Protein AF-A0AAQ0KIM5-F1 (afdb_monomer_lite)

Secondary structure (DSSP, 8-state):
-PPPGGG-----HHHHHHHHHHHHH-----HHHHHHHHHHHTT--HHHHTT---HHHHHHHHHHHHHS-TTTTSPPPGGG-SS-HHHHHHHHHHHHHHHHHHHHHHH--

pLDDT: mean 87.37, std 14.55, range [38.59, 97.94]

Structure (mmCIF, N/CA/C/O backbone):
data_AF-A0AAQ0KIM5-F1
#
_entry.id   AF-A0AAQ0KIM5-F1
#
loop_
_atom_site.group_PDB
_atom_site.id
_atom_site.type_symbol
_atom_site.label_atom_id
_atom_site.label_alt_id
_atom_site.label_comp_id
_atom_site.label_asym_id
_atom_site.label_entity_id
_atom_site.label_seq_id
_atom_site.pdbx_PDB_ins_code
_atom_site.Cartn_x
_atom_site.Cartn_y
_atom_site.Cartn_z
_atom_site.occupancy
_atom_site.B_iso_or_equiv
_atom_site.auth_seq_id
_atom_site.auth_comp_id
_atom_site.auth_asym_id
_atom_site.auth_atom_id
_atom_site.pdbx_PDB_model_num
ATOM 1 N N . MET A 1 1 ? -4.718 -33.951 -1.036 1.00 40.41 1 MET A N 1
ATOM 2 C CA . MET A 1 1 ? -3.887 -33.216 -2.018 1.00 40.41 1 MET A CA 1
ATOM 3 C C . MET A 1 1 ? -2.937 -32.309 -1.245 1.00 40.41 1 MET A C 1
ATOM 5 O O . MET A 1 1 ? -3.444 -31.450 -0.533 1.00 40.41 1 MET A O 1
ATOM 9 N N . PRO A 1 2 ? -1.608 -32.508 -1.287 1.00 44.91 2 PRO A N 1
ATOM 10 C CA . PRO A 1 2 ? -0.678 -31.636 -0.575 1.00 44.91 2 PRO A CA 1
ATOM 11 C C . PRO A 1 2 ? -0.592 -30.279 -1.291 1.00 44.91 2 PRO A C 1
ATOM 13 O O . PRO A 1 2 ? -0.358 -30.211 -2.498 1.00 44.91 2 PRO A O 1
ATOM 16 N N . MET A 1 3 ? -0.836 -29.197 -0.552 1.00 38.94 3 MET A N 1
ATOM 17 C CA . MET A 1 3 ? -0.760 -27.818 -1.040 1.00 38.94 3 MET A CA 1
ATOM 18 C C . MET A 1 3 ? 0.688 -27.494 -1.436 1.00 38.94 3 MET A C 1
ATOM 20 O O . MET A 1 3 ? 1.587 -27.525 -0.599 1.00 38.94 3 MET A O 1
ATOM 24 N N . GLN A 1 4 ? 0.926 -27.194 -2.713 1.00 38.59 4 GLN A N 1
ATOM 25 C CA . GLN A 1 4 ? 2.254 -26.804 -3.189 1.00 38.59 4 GLN A CA 1
ATOM 26 C C . GLN A 1 4 ? 2.666 -25.442 -2.585 1.00 38.59 4 GLN A C 1
ATOM 28 O O . GLN A 1 4 ? 1.914 -24.473 -2.718 1.00 38.59 4 GLN A O 1
ATOM 33 N N . PRO A 1 5 ? 3.858 -25.316 -1.968 1.00 47.47 5 PRO A N 1
ATOM 34 C CA . PRO A 1 5 ? 4.255 -24.126 -1.204 1.00 47.47 5 PRO A CA 1
ATOM 35 C C . PRO A 1 5 ? 4.432 -22.850 -2.047 1.00 47.47 5 PRO A C 1
ATOM 37 O O . PRO A 1 5 ? 4.366 -21.749 -1.510 1.00 47.47 5 PRO A O 1
ATOM 40 N N . TRP A 1 6 ? 4.577 -22.962 -3.371 1.00 44.41 6 TRP A N 1
ATOM 41 C CA . TRP A 1 6 ? 4.658 -21.817 -4.294 1.00 44.41 6 TRP A CA 1
ATOM 42 C C . TRP A 1 6 ? 3.293 -21.281 -4.764 1.00 44.41 6 TRP A C 1
ATOM 44 O O . TRP A 1 6 ? 3.246 -20.311 -5.519 1.00 44.41 6 TRP A O 1
ATOM 54 N N . ARG A 1 7 ? 2.182 -21.884 -4.312 1.00 41.59 7 ARG A N 1
ATOM 55 C CA . ARG A 1 7 ? 0.801 -21.409 -4.527 1.00 41.59 7 ARG A CA 1
ATOM 56 C C . ARG A 1 7 ? 0.193 -20.705 -3.303 1.00 41.59 7 ARG A C 1
ATOM 58 O O . ARG A 1 7 ? -1.021 -20.535 -3.258 1.00 41.59 7 ARG A O 1
ATOM 65 N N . ARG A 1 8 ? 0.989 -20.266 -2.319 1.00 44.34 8 ARG A N 1
ATOM 66 C CA . ARG A 1 8 ? 0.502 -19.297 -1.318 1.00 44.34 8 ARG A CA 1
ATOM 67 C C . ARG A 1 8 ? 0.304 -17.945 -2.012 1.00 44.34 8 ARG A C 1
ATOM 69 O O . ARG A 1 8 ? 1.241 -17.167 -2.152 1.00 44.34 8 ARG A O 1
ATOM 76 N N . LEU A 1 9 ? -0.900 -17.742 -2.540 1.00 51.97 9 LEU A N 1
ATOM 77 C CA . LEU A 1 9 ? -1.343 -16.527 -3.227 1.00 51.97 9 LEU A CA 1
ATOM 78 C C . LEU A 1 9 ? -1.989 -15.501 -2.288 1.00 51.97 9 LEU A C 1
ATOM 80 O O . LEU A 1 9 ? -2.382 -14.442 -2.760 1.00 51.97 9 LEU A O 1
ATOM 84 N N . ASP A 1 10 ? -2.026 -15.755 -0.982 1.00 69.69 10 ASP A N 1
ATOM 85 C CA . ASP A 1 10 ? -2.653 -14.844 -0.027 1.00 69.69 10 ASP A CA 1
ATOM 86 C C . ASP A 1 10 ? -1.565 -14.129 0.767 1.00 69.69 10 ASP A C 1
ATOM 88 O O . ASP A 1 10 ? -1.214 -14.517 1.880 1.00 69.69 10 ASP A O 1
ATOM 92 N N . TRP A 1 11 ? -0.967 -13.103 0.157 1.00 79.56 11 TRP A N 1
ATOM 93 C CA . TRP A 1 11 ? -0.218 -12.137 0.950 1.00 79.56 11 TRP A CA 1
ATOM 94 C C . TRP A 1 11 ? -1.189 -11.485 1.924 1.00 79.56 11 TRP A C 1
ATOM 96 O O . TRP A 1 11 ? -2.216 -10.948 1.501 1.00 79.56 11 TRP A O 1
ATOM 106 N N . THR A 1 12 ? -0.848 -11.476 3.208 1.00 90.81 12 THR A N 1
ATOM 107 C CA . THR A 1 12 ? -1.455 -10.488 4.094 1.00 90.81 12 THR A CA 1
ATOM 108 C C . THR A 1 12 ? -0.976 -9.098 3.667 1.00 90.81 12 THR A C 1
ATOM 110 O O . THR A 1 12 ? 0.082 -8.948 3.041 1.00 90.81 12 THR A O 1
ATOM 113 N N . LEU A 1 13 ? -1.759 -8.063 3.973 1.00 92.69 13 LEU A N 1
ATOM 114 C CA . LEU A 1 13 ? -1.362 -6.691 3.668 1.00 92.69 13 LEU A CA 1
ATOM 115 C C . LEU A 1 13 ? -0.019 -6.316 4.338 1.00 92.69 13 LEU A C 1
ATOM 117 O O . LEU A 1 13 ? 0.847 -5.795 3.627 1.00 92.69 13 LEU A O 1
ATOM 121 N N . PRO A 1 14 ? 0.228 -6.647 5.625 1.00 95.06 14 PRO A N 1
ATOM 122 C CA . PRO A 1 14 ? 1.529 -6.430 6.260 1.00 95.06 14 PRO A CA 1
ATOM 123 C C . PRO A 1 14 ? 2.689 -7.141 5.553 1.00 95.06 14 PRO A C 1
ATOM 125 O O . PRO A 1 14 ? 3.692 -6.495 5.246 1.00 95.06 14 PRO A O 1
ATOM 128 N N . ASP A 1 15 ? 2.543 -8.431 5.226 1.00 94.44 15 ASP A N 1
ATOM 129 C CA . ASP A 1 15 ? 3.611 -9.205 4.574 1.00 94.44 15 ASP A CA 1
ATOM 130 C C . ASP A 1 15 ? 3.962 -8.617 3.204 1.00 94.44 15 ASP A C 1
ATOM 132 O O . ASP A 1 15 ? 5.132 -8.540 2.810 1.00 94.44 15 ASP A O 1
ATOM 136 N N . TRP A 1 16 ? 2.938 -8.180 2.461 1.00 95.12 16 TRP A N 1
ATOM 137 C CA . TRP A 1 16 ? 3.131 -7.577 1.148 1.00 95.12 16 TRP A CA 1
ATOM 138 C C . TRP A 1 16 ? 3.928 -6.277 1.254 1.00 95.12 16 TRP A C 1
ATOM 140 O O . TRP A 1 16 ? 4.871 -6.073 0.482 1.00 95.12 16 TRP A O 1
ATOM 150 N N . ILE A 1 17 ? 3.580 -5.422 2.223 1.00 96.00 17 ILE A N 1
ATOM 151 C CA . ILE A 1 17 ? 4.247 -4.138 2.473 1.00 96.00 17 ILE A CA 1
ATOM 152 C C . ILE A 1 17 ? 5.687 -4.358 2.936 1.00 96.00 17 ILE A C 1
ATOM 154 O O . ILE A 1 17 ? 6.597 -3.691 2.443 1.00 96.00 17 ILE A O 1
ATOM 158 N N . GLU A 1 18 ? 5.921 -5.306 3.845 1.00 95.50 18 GLU A N 1
ATOM 159 C CA . GLU A 1 18 ? 7.266 -5.623 4.327 1.00 95.50 18 GLU A CA 1
ATOM 160 C C . GLU A 1 18 ? 8.175 -6.043 3.165 1.00 95.50 18 GLU A C 1
ATOM 162 O O . GLU A 1 18 ? 9.299 -5.551 3.020 1.00 95.50 18 GLU A O 1
ATOM 167 N N . HIS A 1 19 ? 7.679 -6.916 2.285 1.00 95.31 19 HIS A N 1
ATOM 168 C CA . HIS A 1 19 ? 8.438 -7.334 1.114 1.00 95.31 19 HIS A CA 1
ATOM 169 C C . HIS A 1 19 ? 8.631 -6.186 0.114 1.00 95.31 19 HIS A C 1
ATOM 171 O O . HIS A 1 19 ? 9.725 -6.033 -0.436 1.00 95.31 19 HIS A O 1
ATOM 177 N N . ALA A 1 20 ? 7.616 -5.344 -0.096 1.00 95.44 20 ALA A N 1
ATOM 178 C CA . ALA A 1 20 ? 7.736 -4.180 -0.967 1.00 95.44 20 ALA A CA 1
ATOM 179 C C . ALA A 1 20 ? 8.834 -3.225 -0.473 1.00 95.44 20 ALA A C 1
ATOM 181 O O . ALA A 1 20 ? 9.677 -2.811 -1.264 1.00 95.44 20 ALA A O 1
ATOM 182 N N . TRP A 1 21 ? 8.925 -2.973 0.837 1.00 95.75 21 TRP A N 1
ATOM 183 C CA . TRP A 1 21 ? 10.015 -2.185 1.420 1.00 95.75 21 TRP A CA 1
ATOM 184 C C . TRP A 1 21 ? 11.392 -2.825 1.243 1.00 95.75 21 TRP A C 1
ATOM 186 O O . TRP A 1 21 ? 12.363 -2.1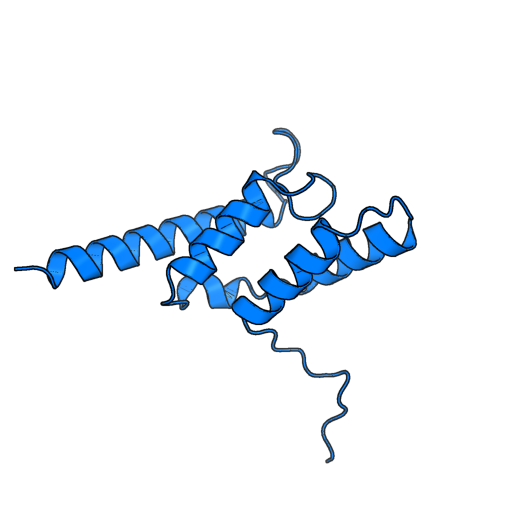13 0.977 1.00 95.75 21 TRP A O 1
ATOM 196 N N . LYS A 1 22 ? 11.504 -4.155 1.362 1.00 94.94 22 LYS A N 1
ATOM 197 C CA . LYS A 1 22 ? 12.764 -4.874 1.089 1.00 94.94 22 LYS A CA 1
ATOM 198 C C . LYS A 1 22 ? 13.209 -4.663 -0.358 1.00 94.94 22 LYS A C 1
ATOM 200 O O . LYS A 1 22 ? 14.379 -4.365 -0.604 1.00 94.94 22 LYS A O 1
ATOM 205 N N . LEU A 1 23 ? 12.281 -4.777 -1.308 1.00 93.81 23 LEU A N 1
ATOM 206 C CA . LEU A 1 23 ? 12.557 -4.502 -2.717 1.00 93.81 23 LEU A CA 1
ATOM 207 C C . LEU A 1 23 ? 12.920 -3.030 -2.932 1.00 93.81 23 LEU A C 1
ATOM 209 O O . LEU A 1 23 ? 13.936 -2.751 -3.556 1.00 93.81 23 LEU A O 1
ATOM 213 N N . GLU A 1 24 ? 12.165 -2.097 -2.360 1.00 92.94 24 GLU A N 1
ATOM 214 C CA . GLU A 1 24 ? 12.386 -0.662 -2.544 1.00 92.94 24 GLU A CA 1
ATOM 215 C C . GLU A 1 24 ? 13.765 -0.206 -2.049 1.00 92.94 24 GLU A C 1
ATOM 217 O O . GLU A 1 24 ? 14.477 0.516 -2.748 1.00 92.94 24 GLU A O 1
ATOM 222 N N . ARG A 1 25 ? 14.181 -0.693 -0.873 1.00 92.06 25 ARG A N 1
ATOM 223 C CA . ARG A 1 25 ? 15.476 -0.367 -0.253 1.00 92.06 25 ARG A CA 1
ATOM 224 C C . ARG A 1 25 ? 16.659 -1.078 -0.902 1.00 92.06 25 ARG A C 1
ATOM 226 O O . ARG A 1 25 ? 17.807 -0.727 -0.637 1.00 92.06 25 ARG A O 1
ATOM 233 N N . THR A 1 26 ? 16.412 -2.076 -1.747 1.00 89.44 26 THR A N 1
ATOM 234 C CA . THR A 1 26 ? 17.486 -2.737 -2.483 1.00 89.44 26 THR A CA 1
ATOM 235 C C . THR A 1 26 ? 18.014 -1.786 -3.560 1.00 89.44 26 THR A C 1
ATOM 237 O O . THR A 1 26 ? 17.363 -1.531 -4.571 1.00 89.44 26 THR A O 1
ATOM 240 N N . LEU A 1 27 ? 19.233 -1.275 -3.369 1.00 75.00 27 LEU A N 1
ATOM 241 C CA . LEU A 1 27 ? 19.912 -0.374 -4.308 1.00 75.00 27 LEU A CA 1
ATOM 242 C C . LEU A 1 27 ? 20.451 -1.143 -5.527 1.00 75.00 27 LEU A C 1
ATOM 244 O O . LEU A 1 27 ? 21.657 -1.283 -5.718 1.00 75.00 27 LEU A O 1
ATOM 248 N N . ARG A 1 28 ? 19.552 -1.688 -6.356 1.00 83.88 28 ARG A N 1
ATOM 249 C CA . ARG A 1 28 ? 19.914 -2.445 -7.561 1.00 83.88 28 ARG A CA 1
ATOM 250 C C . ARG A 1 28 ? 19.177 -1.927 -8.790 1.00 83.88 28 ARG A C 1
ATOM 252 O O . ARG A 1 28 ? 17.980 -2.125 -8.953 1.00 83.88 28 ARG A O 1
ATOM 259 N N . CYS A 1 29 ? 19.922 -1.349 -9.725 1.00 80.94 29 CYS A N 1
ATOM 260 C CA . CYS A 1 29 ? 19.400 -0.940 -11.027 1.00 80.94 29 CYS A CA 1
ATOM 261 C C . CYS A 1 29 ? 19.629 -2.051 -12.060 1.00 80.94 29 CYS A C 1
ATOM 263 O O . CYS A 1 29 ? 20.546 -1.976 -12.870 1.00 80.94 29 CYS A O 1
ATOM 265 N N . SER A 1 30 ? 18.816 -3.112 -12.017 1.00 89.38 30 SER A N 1
ATOM 266 C CA . SER A 1 30 ? 18.875 -4.199 -13.005 1.00 89.38 30 SER A CA 1
ATOM 267 C C . SER A 1 30 ? 17.496 -4.546 -13.556 1.00 89.38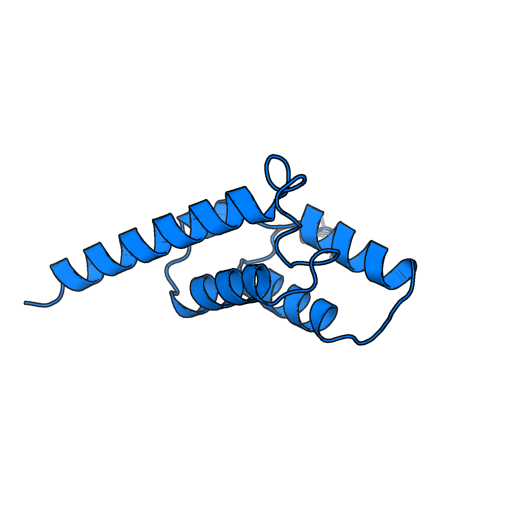 30 SER A C 1
ATOM 269 O O . SER A 1 30 ? 16.487 -4.445 -12.856 1.00 89.38 30 SER A O 1
ATOM 271 N N . ARG A 1 31 ? 17.443 -5.023 -14.808 1.00 89.25 31 ARG A N 1
ATOM 272 C CA . ARG A 1 31 ? 16.195 -5.493 -15.438 1.00 89.25 31 ARG A CA 1
ATOM 273 C C . ARG A 1 31 ? 15.494 -6.564 -14.596 1.00 89.25 31 ARG A C 1
ATOM 275 O O . ARG A 1 31 ? 14.272 -6.572 -14.499 1.00 89.25 31 ARG A O 1
ATOM 282 N N . GLN A 1 32 ? 16.269 -7.446 -13.964 1.00 90.69 32 GLN A N 1
ATOM 283 C CA . GLN A 1 32 ? 15.741 -8.477 -13.070 1.00 90.69 32 GLN A CA 1
ATOM 284 C C . GLN A 1 32 ? 15.075 -7.874 -11.828 1.00 90.69 32 GLN A C 1
ATOM 286 O O . GLN A 1 32 ? 14.004 -8.336 -11.441 1.00 90.69 32 GLN A O 1
ATOM 291 N N . HIS A 1 33 ? 15.682 -6.840 -11.236 1.00 91.62 33 HIS A N 1
ATOM 292 C CA . HIS A 1 33 ? 15.140 -6.154 -10.067 1.00 91.62 33 HIS A CA 1
ATOM 293 C C . HIS A 1 33 ? 13.841 -5.409 -10.400 1.00 91.62 33 HIS A C 1
ATOM 295 O O . HIS A 1 33 ? 12.826 -5.663 -9.761 1.00 91.62 33 HIS A O 1
ATOM 301 N N . TYR A 1 34 ? 13.819 -4.603 -11.467 1.00 91.31 34 TYR A N 1
ATOM 302 C CA . TYR A 1 34 ? 12.582 -3.954 -11.926 1.00 91.31 34 TYR A CA 1
ATOM 303 C C . TYR A 1 34 ? 11.482 -4.972 -12.257 1.00 91.31 34 TYR A C 1
ATOM 305 O O . TYR A 1 34 ? 10.323 -4.780 -11.896 1.00 91.31 34 TYR A O 1
ATOM 313 N N . GLY A 1 35 ? 11.845 -6.102 -12.875 1.00 92.38 35 GLY A N 1
ATOM 314 C CA . GLY A 1 35 ? 10.912 -7.202 -13.114 1.00 92.38 35 GLY A CA 1
ATOM 315 C C . GLY A 1 35 ? 10.362 -7.828 -11.827 1.00 92.38 35 GLY A C 1
ATOM 316 O O . GLY A 1 35 ? 9.205 -8.237 -11.805 1.00 92.38 35 GLY A O 1
ATOM 317 N N . ALA A 1 36 ? 11.156 -7.902 -10.755 1.00 93.00 36 ALA A N 1
ATOM 318 C CA . ALA A 1 36 ? 10.692 -8.367 -9.449 1.00 93.00 36 ALA A CA 1
ATOM 319 C C . ALA A 1 36 ? 9.712 -7.375 -8.810 1.00 93.00 36 ALA A C 1
ATOM 321 O O . ALA A 1 36 ? 8.647 -7.805 -8.376 1.00 93.00 36 ALA A O 1
ATOM 322 N N . CYS A 1 37 ? 10.018 -6.072 -8.834 1.00 93.56 37 CYS A N 1
ATOM 323 C CA . CYS A 1 37 ? 9.110 -5.033 -8.339 1.00 93.56 37 CYS A CA 1
ATOM 324 C C . CYS A 1 37 ? 7.768 -5.068 -9.077 1.00 93.56 37 CYS A C 1
ATOM 326 O O . CYS A 1 37 ? 6.725 -5.137 -8.436 1.00 93.56 37 CYS A O 1
ATOM 328 N N . ASN A 1 38 ? 7.785 -5.135 -10.413 1.00 92.94 38 ASN A N 1
ATOM 329 C CA . ASN A 1 38 ? 6.554 -5.199 -11.203 1.00 92.94 38 ASN A CA 1
ATOM 330 C C . ASN A 1 38 ? 5.720 -6.454 -10.876 1.00 92.94 38 ASN A C 1
ATOM 332 O O . ASN A 1 38 ? 4.519 -6.372 -10.641 1.00 92.94 38 ASN A O 1
ATOM 336 N N . ARG A 1 39 ? 6.355 -7.631 -10.770 1.00 93.19 39 ARG A N 1
ATOM 337 C CA . ARG A 1 39 ? 5.650 -8.857 -10.348 1.00 93.19 39 ARG A CA 1
ATOM 338 C C . ARG A 1 39 ? 5.065 -8.753 -8.939 1.00 93.19 39 ARG A C 1
ATOM 340 O O . ARG A 1 39 ? 4.041 -9.379 -8.683 1.00 93.19 39 ARG A O 1
ATOM 347 N N . HIS A 1 40 ? 5.712 -8.014 -8.038 1.00 94.44 40 HIS A N 1
ATOM 348 C CA . HIS A 1 40 ? 5.217 -7.792 -6.677 1.00 94.44 40 HIS A CA 1
ATOM 349 C C . HIS A 1 40 ? 3.998 -6.865 -6.664 1.00 94.44 40 HIS A C 1
ATOM 351 O O . HIS A 1 40 ? 2.999 -7.186 -6.023 1.00 94.44 40 HIS A O 1
ATOM 357 N N . VAL A 1 41 ? 4.035 -5.784 -7.451 1.00 93.25 41 VAL A N 1
ATOM 358 C CA . VAL A 1 41 ? 2.895 -4.880 -7.690 1.00 93.25 41 VAL A CA 1
ATOM 359 C C . VAL A 1 41 ? 1.687 -5.629 -8.254 1.00 93.25 41 VAL A C 1
ATOM 361 O O . VAL A 1 41 ? 0.584 -5.476 -7.744 1.00 93.25 41 VAL A O 1
ATOM 364 N N . LEU A 1 42 ? 1.884 -6.514 -9.238 1.00 91.50 42 LEU A N 1
ATOM 365 C CA . LEU A 1 42 ? 0.799 -7.332 -9.806 1.00 91.50 42 LEU A CA 1
ATOM 366 C C . LEU A 1 42 ? 0.128 -8.272 -8.789 1.00 91.50 42 LEU A C 1
ATOM 368 O O . LEU A 1 42 ? -0.948 -8.798 -9.058 1.00 91.50 42 LEU A O 1
ATOM 372 N N . ARG A 1 43 ? 0.762 -8.508 -7.636 1.00 91.75 43 ARG A N 1
ATOM 373 C CA . ARG A 1 43 ? 0.236 -9.324 -6.534 1.00 91.75 43 ARG A CA 1
ATOM 374 C C . ARG A 1 43 ? -0.286 -8.483 -5.370 1.00 91.75 43 ARG A C 1
ATOM 376 O O . ARG A 1 43 ? -0.499 -9.030 -4.293 1.00 91.75 43 ARG A O 1
ATOM 383 N N . PHE A 1 44 ? -0.452 -7.176 -5.561 1.00 92.75 44 PHE A N 1
ATOM 384 C CA . PHE A 1 44 ? -0.961 -6.279 -4.532 1.00 92.75 44 PHE A CA 1
ATOM 385 C C . PHE A 1 44 ? -2.356 -6.726 -4.051 1.00 92.75 44 PHE A C 1
ATOM 387 O O . PHE A 1 44 ? -3.288 -6.773 -4.861 1.00 92.75 44 PHE A O 1
ATOM 394 N N . PRO A 1 45 ? -2.536 -7.037 -2.752 1.00 91.50 45 PRO A N 1
ATOM 395 C CA . PRO A 1 45 ? -3.808 -7.508 -2.215 1.00 91.50 45 PRO A CA 1
ATOM 396 C C . PRO A 1 45 ? -4.737 -6.327 -1.886 1.00 91.50 45 PRO A C 1
ATOM 398 O O . PRO A 1 45 ? -5.115 -6.112 -0.735 1.00 91.50 45 PRO A O 1
ATOM 401 N N . GLY A 1 46 ? -5.099 -5.531 -2.898 1.00 89.62 46 GLY A N 1
ATOM 402 C CA . GLY A 1 46 ? -5.837 -4.272 -2.719 1.00 89.62 46 GLY A CA 1
ATOM 403 C C . GLY A 1 46 ? -7.174 -4.416 -1.984 1.00 89.62 46 GLY A C 1
ATOM 404 O O . GLY A 1 46 ? -7.559 -3.536 -1.221 1.00 89.62 46 GLY A O 1
ATOM 405 N N . GLN A 1 47 ? -7.844 -5.561 -2.122 1.00 90.06 47 GLN A N 1
ATOM 406 C CA . GLN A 1 47 ? -9.074 -5.884 -1.397 1.00 90.06 47 GLN A CA 1
ATOM 407 C C . GLN A 1 47 ? -8.907 -5.903 0.132 1.00 90.06 47 GLN A C 1
ATOM 409 O O . GLN A 1 47 ? -9.878 -5.667 0.848 1.00 90.06 47 GLN A O 1
ATOM 414 N N . LEU A 1 48 ? -7.694 -6.155 0.640 1.00 92.19 48 LEU A N 1
ATOM 415 C CA . LEU A 1 48 ? -7.422 -6.193 2.079 1.00 92.19 48 LEU A CA 1
ATOM 416 C C . LEU A 1 48 ? -7.329 -4.792 2.696 1.00 92.19 48 LEU A C 1
ATOM 418 O O . LEU A 1 48 ? -7.570 -4.636 3.888 1.00 92.19 48 LEU A O 1
ATOM 422 N N . VAL A 1 49 ? -7.056 -3.755 1.896 1.00 93.94 49 VAL A N 1
ATOM 423 C CA . VAL A 1 49 ? -6.925 -2.369 2.381 1.00 93.94 49 VAL A CA 1
ATOM 424 C C . VAL A 1 49 ? -8.214 -1.880 3.042 1.00 93.94 49 VAL A C 1
ATOM 426 O O . VAL A 1 49 ? -8.169 -1.238 4.085 1.00 93.94 49 VAL A O 1
ATOM 429 N N . ALA A 1 50 ? -9.373 -2.212 2.470 1.00 90.12 50 ALA A N 1
ATOM 430 C CA . ALA A 1 50 ? -10.672 -1.756 2.971 1.00 90.12 50 ALA A CA 1
ATOM 431 C C . ALA A 1 50 ? -11.116 -2.440 4.281 1.00 90.12 50 ALA A C 1
ATOM 433 O O . ALA A 1 50 ? -12.081 -1.999 4.913 1.00 90.12 50 ALA A O 1
ATOM 434 N N . VAL A 1 51 ? -10.450 -3.530 4.672 1.00 90.19 51 VAL A N 1
ATOM 435 C CA . VAL A 1 51 ? -10.761 -4.304 5.884 1.00 90.19 51 VAL A CA 1
ATOM 436 C C . VAL A 1 51 ? -9.636 -4.273 6.918 1.00 90.19 51 VAL A C 1
ATOM 438 O O . VAL A 1 51 ? -9.851 -4.733 8.034 1.00 90.19 51 VAL A O 1
ATOM 441 N N . GLU A 1 52 ? -8.478 -3.701 6.582 1.00 94.38 52 GLU A N 1
ATOM 442 C CA . GLU A 1 52 ? -7.366 -3.527 7.514 1.00 94.38 52 GLU A CA 1
ATOM 443 C C . GLU A 1 52 ? -7.760 -2.586 8.657 1.00 94.38 52 GLU A C 1
ATOM 445 O O . GLU A 1 52 ? -8.295 -1.493 8.438 1.00 94.38 52 GLU A O 1
ATOM 450 N N . LEU A 1 53 ? -7.506 -3.026 9.885 1.00 94.81 53 LEU A N 1
ATOM 451 C CA . LEU A 1 53 ? -7.836 -2.292 11.106 1.00 94.81 53 LEU A CA 1
ATOM 452 C C . LEU A 1 53 ? -6.597 -1.658 11.738 1.00 94.81 53 LEU A C 1
ATOM 454 O O . LEU A 1 53 ? -6.729 -0.724 12.528 1.00 94.81 53 LEU A O 1
ATOM 458 N N . ASP A 1 54 ? -5.403 -2.127 11.376 1.00 95.62 54 ASP A N 1
ATOM 459 C CA . ASP A 1 54 ? -4.157 -1.544 11.843 1.00 95.62 54 ASP A CA 1
ATOM 460 C C . ASP A 1 54 ? -3.807 -0.271 11.050 1.00 95.62 54 ASP A C 1
ATOM 462 O O . ASP A 1 54 ? -3.417 -0.294 9.875 1.00 95.62 54 ASP A O 1
ATOM 466 N N . LYS A 1 55 ? -3.906 0.881 11.726 1.00 95.94 55 LYS A N 1
ATOM 467 C CA . LYS A 1 55 ? -3.520 2.179 11.159 1.00 95.94 55 LYS A CA 1
ATOM 468 C C . LYS A 1 55 ? -2.050 2.230 10.758 1.00 95.94 55 LYS A C 1
ATOM 470 O O . LYS A 1 55 ? -1.735 2.877 9.762 1.00 95.94 55 LYS A O 1
ATOM 475 N N . ALA A 1 56 ? -1.149 1.581 11.494 1.00 96.81 56 ALA A N 1
ATOM 476 C CA . ALA A 1 56 ? 0.277 1.601 11.186 1.00 96.81 56 ALA A CA 1
ATOM 477 C C . ALA A 1 56 ? 0.567 0.891 9.855 1.00 96.81 56 ALA A C 1
ATOM 479 O O . ALA A 1 56 ? 1.369 1.382 9.057 1.00 96.81 56 ALA A O 1
ATOM 480 N N . VAL A 1 57 ? -0.143 -0.203 9.567 1.00 96.56 57 VAL A N 1
ATOM 481 C CA . VAL A 1 57 ? -0.064 -0.922 8.285 1.00 96.56 57 VAL A CA 1
ATOM 482 C C . VAL A 1 57 ? -0.528 -0.022 7.137 1.00 96.56 57 VAL A C 1
ATOM 484 O O . VAL A 1 57 ? 0.192 0.153 6.150 1.00 96.56 57 VAL A O 1
ATOM 487 N N . LEU A 1 58 ? -1.685 0.628 7.288 1.00 97.69 58 LEU A N 1
ATOM 488 C CA . LEU A 1 58 ? -2.226 1.566 6.296 1.00 97.69 58 LEU A CA 1
ATOM 489 C C . LEU A 1 58 ? -1.303 2.772 6.062 1.00 97.69 58 LEU A C 1
ATOM 491 O O . LEU A 1 58 ? -1.083 3.179 4.919 1.00 97.69 58 LEU A O 1
ATOM 495 N N . LEU A 1 59 ? -0.728 3.331 7.129 1.00 97.94 59 LEU A N 1
ATOM 496 C CA . LEU A 1 59 ? 0.237 4.428 7.043 1.00 97.94 59 LEU A CA 1
ATOM 497 C C . LEU A 1 59 ? 1.537 3.990 6.361 1.00 97.94 59 LEU A C 1
ATOM 499 O O . LEU A 1 59 ? 2.068 4.744 5.550 1.00 97.94 59 LEU A O 1
ATOM 503 N N . SER A 1 60 ? 2.017 2.772 6.615 1.00 97.50 60 SER A N 1
ATOM 504 C CA . SER A 1 60 ? 3.202 2.221 5.946 1.00 97.50 60 SER A CA 1
ATOM 505 C C . SER A 1 60 ? 2.979 2.048 4.441 1.00 97.50 60 SER A C 1
ATOM 507 O O . SER A 1 60 ? 3.838 2.432 3.644 1.00 97.50 60 SER A O 1
ATOM 509 N N . LEU A 1 61 ? 1.800 1.562 4.029 1.00 97.38 61 LEU A N 1
ATOM 510 C CA . LEU A 1 61 ? 1.422 1.495 2.613 1.00 97.38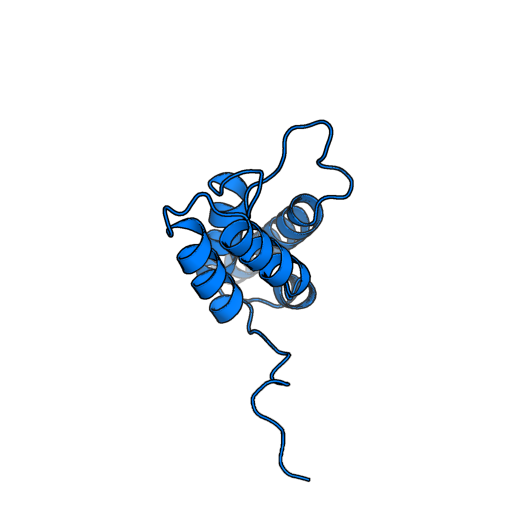 61 LEU A CA 1
ATOM 511 C C . LEU A 1 61 ? 1.341 2.888 1.981 1.00 97.38 61 LEU A C 1
ATOM 513 O O . LEU A 1 61 ? 1.852 3.103 0.881 1.00 97.38 61 LEU A O 1
ATOM 517 N N . ARG A 1 62 ? 0.728 3.850 2.680 1.00 97.38 62 ARG A N 1
ATOM 518 C CA . ARG A 1 62 ? 0.671 5.243 2.223 1.00 97.38 62 ARG A CA 1
ATOM 519 C C . ARG A 1 62 ? 2.072 5.815 2.024 1.00 97.38 62 ARG A C 1
ATOM 521 O O . ARG A 1 62 ? 2.322 6.433 0.993 1.00 97.38 62 ARG A O 1
ATOM 528 N N . GLN A 1 63 ? 2.971 5.589 2.979 1.00 97.00 63 GLN A N 1
ATOM 529 C CA . GLN A 1 63 ? 4.348 6.067 2.914 1.00 97.00 63 GLN A CA 1
ATOM 530 C C . GLN A 1 63 ? 5.094 5.444 1.734 1.00 97.00 63 GLN A C 1
ATOM 532 O O . GLN A 1 63 ? 5.726 6.162 0.970 1.00 97.00 63 GLN A O 1
ATOM 537 N N . LEU A 1 64 ? 4.963 4.130 1.528 1.00 96.88 64 LEU A N 1
ATOM 538 C CA . LEU A 1 64 ? 5.570 3.430 0.395 1.00 96.88 64 LEU A CA 1
ATOM 539 C C . LEU A 1 64 ? 5.145 4.039 -0.951 1.00 96.88 64 LEU A C 1
ATOM 541 O O . LEU A 1 64 ? 5.976 4.211 -1.837 1.00 96.88 64 LEU A O 1
ATOM 545 N N . ILE A 1 65 ? 3.865 4.391 -1.102 1.00 96.25 65 ILE A N 1
ATOM 546 C CA . ILE A 1 65 ? 3.339 4.993 -2.336 1.00 96.25 65 ILE A CA 1
ATOM 547 C C . ILE A 1 65 ? 3.849 6.429 -2.538 1.00 96.25 65 ILE A C 1
ATOM 549 O O . ILE A 1 65 ? 4.061 6.855 -3.675 1.00 96.25 65 ILE A O 1
ATOM 553 N N . LEU A 1 66 ? 3.998 7.203 -1.461 1.00 94.62 66 LEU A N 1
ATOM 554 C CA . LEU A 1 66 ? 4.407 8.608 -1.544 1.00 94.62 66 LEU A CA 1
ATOM 555 C C . LEU A 1 66 ? 5.922 8.779 -1.698 1.00 94.62 66 LEU A C 1
ATOM 557 O O . LEU A 1 66 ? 6.344 9.636 -2.472 1.00 94.62 66 LEU A O 1
ATOM 561 N N . ASP A 1 67 ? 6.706 7.947 -1.017 1.00 93.06 67 ASP A N 1
ATOM 562 C CA . ASP A 1 67 ? 8.167 8.056 -0.958 1.00 93.06 67 ASP A CA 1
ATOM 563 C C . ASP A 1 67 ? 8.887 7.071 -1.877 1.00 93.06 67 ASP A C 1
ATOM 565 O O . ASP A 1 67 ? 10.069 7.247 -2.175 1.00 93.06 67 ASP A O 1
ATOM 569 N N . GLY A 1 68 ? 8.205 6.003 -2.295 1.00 90.06 68 GLY A N 1
ATOM 570 C CA . GLY A 1 68 ? 8.788 4.989 -3.158 1.00 90.06 68 GLY A CA 1
ATOM 571 C C . GLY A 1 68 ? 9.211 5.559 -4.508 1.00 90.06 68 GLY A C 1
ATOM 572 O O . GLY A 1 68 ? 8.720 6.584 -4.988 1.00 90.06 68 GLY A O 1
ATOM 573 N N . HIS A 1 69 ? 10.112 4.852 -5.176 1.00 89.62 69 HIS A N 1
ATOM 574 C CA . HIS A 1 69 ? 10.563 5.222 -6.500 1.00 89.62 69 HIS A CA 1
ATOM 575 C C . HIS A 1 69 ? 9.411 5.077 -7.521 1.00 89.62 69 HIS A C 1
ATOM 577 O O . HIS A 1 69 ? 8.805 4.002 -7.593 1.00 89.62 69 HIS A O 1
ATOM 583 N N . PRO A 1 70 ? 9.141 6.084 -8.379 1.00 87.38 70 PRO A N 1
ATOM 584 C CA . PRO A 1 70 ? 8.012 6.081 -9.325 1.00 87.38 70 PRO A CA 1
ATOM 585 C C . PRO A 1 70 ? 7.956 4.893 -10.297 1.00 87.38 70 PRO A C 1
ATOM 587 O O . PRO A 1 70 ? 6.888 4.501 -10.743 1.00 87.38 70 PRO A O 1
ATOM 590 N N . ASN A 1 71 ? 9.109 4.306 -10.629 1.00 86.06 71 ASN A N 1
ATOM 591 C CA . ASN A 1 71 ? 9.202 3.116 -11.494 1.00 86.06 71 ASN A CA 1
ATOM 592 C C . ASN A 1 71 ? 9.137 1.780 -10.721 1.00 86.06 71 ASN A C 1
ATOM 594 O O . ASN A 1 71 ? 9.524 0.739 -11.255 1.00 86.06 71 ASN A O 1
ATOM 598 N N . ARG A 1 72 ? 8.769 1.814 -9.436 1.00 90.31 72 ARG A N 1
ATOM 599 C CA . ARG A 1 72 ? 8.703 0.650 -8.543 1.00 90.31 72 ARG A CA 1
ATOM 600 C C . ARG A 1 72 ? 7.373 0.662 -7.794 1.00 90.31 72 ARG A C 1
ATOM 602 O O . ARG A 1 72 ? 6.386 0.167 -8.325 1.00 90.31 72 ARG A O 1
ATOM 609 N N . PHE A 1 73 ? 7.354 1.237 -6.593 1.00 94.06 73 PHE A N 1
ATOM 610 C CA . PHE A 1 73 ? 6.172 1.300 -5.731 1.00 94.06 73 PHE A CA 1
ATOM 611 C C . PHE A 1 73 ? 5.630 2.719 -5.543 1.00 94.06 73 PHE A C 1
ATOM 613 O O . PHE A 1 73 ? 4.535 2.895 -5.014 1.00 94.06 73 PHE A O 1
ATOM 620 N N . GLY A 1 74 ? 6.396 3.723 -5.967 1.00 92.44 74 GLY A N 1
ATOM 621 C CA . GLY A 1 74 ? 6.021 5.119 -5.855 1.00 92.44 74 GLY A CA 1
ATOM 622 C C . GLY A 1 74 ? 4.970 5.534 -6.864 1.00 92.44 74 GLY A C 1
ATOM 623 O O . GLY A 1 74 ? 4.873 4.990 -7.963 1.00 92.44 74 GLY A O 1
ATOM 624 N N . ARG A 1 75 ? 4.224 6.575 -6.511 1.00 91.44 75 ARG A N 1
ATOM 625 C CA . ARG A 1 75 ? 3.241 7.182 -7.402 1.00 91.44 75 ARG A CA 1
ATOM 626 C C . ARG A 1 75 ? 3.921 7.773 -8.646 1.00 91.44 75 ARG A C 1
ATOM 628 O O . ARG A 1 75 ? 4.808 8.621 -8.506 1.00 91.44 75 ARG A O 1
ATOM 635 N N . PRO A 1 76 ? 3.465 7.442 -9.867 1.00 89.19 76 PRO A N 1
ATOM 636 C CA . PRO A 1 76 ? 4.081 7.962 -11.076 1.00 89.19 76 PRO A CA 1
ATOM 637 C C . PRO A 1 76 ? 3.770 9.452 -11.308 1.00 89.19 76 PRO A C 1
ATOM 639 O O . PRO A 1 76 ? 2.918 10.079 -10.651 1.00 89.19 76 PRO A O 1
ATOM 642 N N . GLY A 1 77 ? 4.481 10.043 -12.275 1.00 85.81 77 GLY A N 1
ATOM 643 C CA . GLY A 1 77 ? 4.257 11.417 -12.734 1.00 85.81 77 GLY A CA 1
ATOM 644 C C . GLY A 1 77 ? 2.811 11.648 -13.188 1.00 85.81 77 GLY A C 1
ATOM 645 O O . GLY A 1 77 ? 2.121 10.709 -13.578 1.00 85.81 77 GLY A O 1
ATOM 646 N N . ARG A 1 78 ? 2.334 12.904 -13.133 1.00 82.44 78 ARG A N 1
ATOM 647 C CA . ARG A 1 78 ? 0.903 13.252 -13.292 1.00 82.44 78 ARG A CA 1
ATOM 648 C C . ARG A 1 78 ? 0.218 12.587 -14.497 1.00 82.44 78 ARG A C 1
ATOM 650 O O . ARG A 1 78 ? -0.900 12.114 -14.333 1.00 82.44 78 ARG A O 1
ATOM 657 N N . GLY A 1 79 ? 0.893 12.508 -15.646 1.00 86.06 79 GLY A N 1
ATOM 658 C CA . GLY A 1 79 ? 0.344 11.941 -16.886 1.00 86.06 79 GLY A CA 1
ATOM 659 C C . GLY A 1 79 ? 0.082 10.430 -16.874 1.00 86.06 79 GLY A C 1
ATOM 660 O O . GLY A 1 79 ?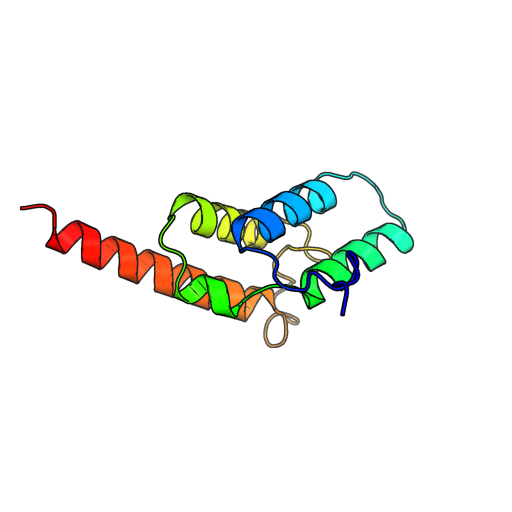 -0.679 9.960 -17.706 1.00 86.06 79 GLY A O 1
ATOM 661 N N . PHE A 1 80 ? 0.648 9.676 -15.927 1.00 85.25 80 PHE A N 1
ATOM 662 C CA . PHE A 1 80 ? 0.558 8.207 -15.885 1.00 85.25 80 PHE A CA 1
ATOM 663 C C . PHE A 1 80 ? -0.279 7.684 -14.711 1.00 85.25 80 PHE A C 1
ATOM 665 O O . PHE A 1 80 ? -0.289 6.494 -14.430 1.00 85.25 80 PHE A O 1
ATOM 672 N N . ARG A 1 81 ? -0.964 8.568 -13.976 1.00 85.31 81 ARG A N 1
ATOM 673 C CA . ARG A 1 81 ? -1.619 8.197 -12.710 1.00 85.31 81 ARG A CA 1
ATOM 674 C C . ARG A 1 81 ? -2.955 7.488 -12.873 1.00 85.31 81 ARG A C 1
ATOM 676 O O . ARG A 1 81 ? -3.340 6.773 -11.957 1.00 85.31 81 ARG A O 1
ATOM 683 N N . ALA A 1 82 ? -3.684 7.740 -13.959 1.00 81.88 82 ALA A N 1
ATOM 684 C CA . ALA A 1 82 ? -5.086 7.331 -14.073 1.00 81.88 82 ALA A CA 1
ATOM 685 C C . ALA A 1 82 ? -5.268 5.805 -14.013 1.00 81.88 82 ALA A C 1
ATOM 687 O O . ALA A 1 82 ? -6.202 5.328 -13.376 1.00 81.88 82 ALA A O 1
ATOM 688 N N . GLU A 1 83 ? -4.345 5.061 -14.617 1.00 83.62 83 GLU A N 1
ATOM 689 C CA . GLU A 1 83 ? -4.398 3.597 -14.709 1.00 83.62 83 GLU A CA 1
ATOM 690 C C . GLU A 1 83 ? -3.410 2.907 -13.758 1.00 83.62 83 GLU A C 1
ATOM 692 O O . GLU A 1 83 ? -3.344 1.681 -13.698 1.00 83.62 83 GLU A O 1
ATOM 697 N N . ASP A 1 84 ? -2.63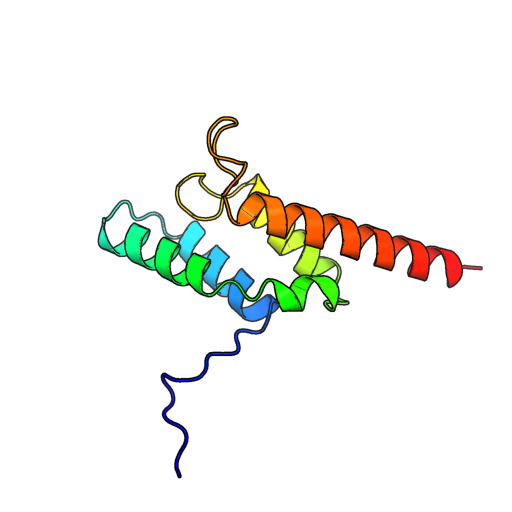8 3.685 -12.995 1.00 89.94 84 ASP A N 1
ATOM 698 C CA . ASP A 1 84 ? -1.635 3.142 -12.092 1.00 89.94 84 ASP A CA 1
ATOM 699 C C . ASP A 1 84 ? -2.258 2.644 -10.781 1.00 89.94 84 ASP A C 1
ATOM 701 O O . ASP A 1 84 ? -3.116 3.297 -10.171 1.00 89.94 84 ASP A O 1
ATOM 705 N N . TRP A 1 85 ? -1.778 1.490 -10.315 1.00 90.81 85 TRP A N 1
ATOM 706 C CA . TRP A 1 85 ? -2.266 0.823 -9.108 1.00 90.81 85 TRP A CA 1
ATOM 707 C C . TRP A 1 85 ? -2.215 1.728 -7.864 1.00 90.81 85 TRP A C 1
ATOM 709 O O . TRP A 1 85 ? -3.092 1.635 -6.999 1.00 90.81 85 TRP A O 1
ATOM 719 N N . THR A 1 86 ? -1.236 2.641 -7.792 1.00 93.38 86 THR A N 1
ATOM 720 C CA . THR A 1 86 ? -1.055 3.547 -6.653 1.00 93.38 86 THR A CA 1
ATOM 721 C C . THR A 1 86 ? -2.222 4.501 -6.472 1.00 93.38 86 THR A C 1
ATOM 723 O O . THR A 1 86 ? -2.520 4.879 -5.342 1.00 93.38 86 THR A O 1
ATOM 726 N N . THR A 1 87 ? -2.917 4.890 -7.545 1.00 91.69 87 THR A N 1
ATOM 727 C CA . THR A 1 87 ? -4.057 5.807 -7.436 1.00 91.69 87 THR A CA 1
ATOM 728 C C . THR A 1 87 ? -5.198 5.143 -6.679 1.00 91.69 87 THR A C 1
ATOM 730 O O . THR A 1 87 ? -5.704 5.719 -5.716 1.00 91.69 87 THR A O 1
ATOM 733 N N . ARG A 1 88 ? -5.558 3.912 -7.063 1.00 90.81 88 ARG A N 1
ATOM 734 C CA . ARG A 1 88 ? -6.615 3.159 -6.383 1.00 90.81 88 ARG A CA 1
ATOM 735 C C . ARG A 1 88 ? -6.209 2.792 -4.957 1.00 90.81 88 ARG A C 1
ATOM 737 O O . ARG A 1 88 ? -6.963 3.068 -4.031 1.00 90.81 88 ARG A O 1
ATOM 744 N N . ALA A 1 89 ? -4.989 2.283 -4.773 1.00 94.38 89 ALA A N 1
ATOM 745 C CA . ALA A 1 89 ? -4.471 1.932 -3.453 1.00 94.38 89 ALA A CA 1
ATOM 746 C C . ALA A 1 89 ? -4.471 3.132 -2.491 1.00 94.38 89 ALA A C 1
ATOM 748 O O . ALA A 1 89 ? -4.907 3.013 -1.349 1.00 94.38 89 ALA A O 1
ATOM 749 N N . LEU A 1 90 ? -4.042 4.312 -2.951 1.00 95.06 90 LEU A N 1
ATOM 750 C CA . LEU A 1 90 ? -4.008 5.518 -2.125 1.00 95.06 90 LEU A CA 1
ATOM 751 C C . LEU A 1 90 ? -5.415 6.007 -1.753 1.00 95.06 90 LEU A C 1
ATOM 753 O O . LEU A 1 90 ? -5.618 6.483 -0.636 1.00 95.06 90 LEU A O 1
ATOM 757 N N . MET A 1 91 ? -6.385 5.895 -2.667 1.00 94.81 91 MET A N 1
ATOM 758 C CA . MET A 1 91 ? -7.787 6.204 -2.367 1.00 94.81 91 MET A CA 1
ATOM 759 C C . MET A 1 91 ? -8.343 5.262 -1.298 1.00 94.81 91 MET A C 1
ATOM 761 O O . MET A 1 91 ? -8.895 5.738 -0.307 1.00 94.81 91 MET A O 1
ATOM 765 N N . ASP A 1 92 ? -8.143 3.954 -1.460 1.00 95.75 92 ASP A N 1
ATOM 766 C CA . ASP A 1 92 ? -8.631 2.942 -0.520 1.00 95.75 92 ASP A CA 1
ATOM 767 C C . ASP A 1 92 ? -8.006 3.123 0.874 1.00 95.75 92 ASP A C 1
ATOM 769 O O . ASP A 1 92 ? -8.721 3.119 1.878 1.00 95.75 92 ASP A O 1
ATOM 773 N N . VAL A 1 93 ? -6.697 3.402 0.945 1.00 97.44 93 VAL A N 1
ATOM 774 C CA . VAL A 1 93 ? -5.995 3.691 2.208 1.00 97.44 93 VAL A CA 1
ATOM 775 C C . VAL A 1 93 ? -6.566 4.927 2.901 1.00 97.44 93 VAL A C 1
ATOM 777 O O . VAL A 1 93 ? -6.872 4.881 4.093 1.00 97.44 93 VAL A O 1
ATOM 780 N N . ASN A 1 94 ? -6.734 6.036 2.176 1.00 97.38 94 ASN A N 1
ATOM 781 C CA . ASN A 1 94 ? -7.255 7.273 2.763 1.00 97.38 94 ASN A CA 1
ATOM 782 C C . ASN A 1 94 ? -8.697 7.099 3.263 1.00 97.38 94 ASN A C 1
ATOM 784 O O . ASN A 1 94 ? -9.043 7.605 4.331 1.00 97.38 94 ASN A O 1
ATOM 788 N N . ASN A 1 95 ? -9.523 6.361 2.518 1.00 97.31 95 ASN A N 1
ATOM 789 C CA . ASN A 1 95 ? -10.894 6.056 2.915 1.00 97.31 95 ASN A CA 1
ATOM 790 C C . ASN A 1 95 ? -10.935 5.226 4.202 1.00 97.31 95 ASN A C 1
ATOM 792 O O . ASN A 1 95 ? -11.714 5.539 5.107 1.00 97.31 95 ASN A O 1
ATOM 796 N N . GLN A 1 96 ? -10.083 4.204 4.311 1.00 97.56 96 GLN A N 1
ATOM 797 C CA . GLN A 1 96 ? -10.043 3.355 5.496 1.00 97.56 96 GLN A CA 1
ATOM 798 C C . GLN A 1 96 ? -9.493 4.097 6.720 1.00 97.56 96 GLN A C 1
ATOM 800 O O . GLN A 1 96 ? -10.090 4.014 7.792 1.00 97.56 96 GLN A O 1
ATOM 805 N N . LEU A 1 97 ? -8.434 4.899 6.569 1.00 97.56 97 LEU A N 1
ATOM 806 C CA . LEU A 1 97 ? -7.928 5.750 7.654 1.00 97.56 97 LEU A CA 1
ATOM 807 C C . LEU A 1 97 ? -9.013 6.707 8.167 1.00 97.56 97 LEU A C 1
ATOM 809 O O . LEU A 1 97 ? -9.266 6.765 9.369 1.00 97.56 97 LEU A O 1
ATOM 813 N N . ALA A 1 98 ? -9.729 7.380 7.261 1.00 96.81 98 ALA A N 1
ATOM 814 C CA . ALA A 1 98 ? -10.829 8.266 7.635 1.00 96.81 98 ALA A CA 1
ATOM 815 C C . ALA A 1 98 ? -11.971 7.520 8.347 1.00 96.81 98 ALA A C 1
ATOM 817 O O . ALA A 1 98 ? -12.610 8.069 9.248 1.00 96.81 98 ALA A O 1
ATOM 818 N N . ARG A 1 99 ? -12.246 6.268 7.962 1.00 96.56 99 ARG A N 1
ATOM 819 C CA . ARG A 1 99 ? -13.225 5.413 8.644 1.00 96.56 99 ARG A CA 1
ATOM 820 C C . ARG A 1 99 ? -12.773 5.074 10.065 1.00 96.56 99 ARG A C 1
ATOM 822 O O . ARG A 1 99 ? -13.579 5.209 10.984 1.00 96.56 99 ARG A O 1
ATOM 829 N N . LEU A 1 100 ? -11.516 4.672 10.249 1.00 95.81 100 LEU A N 1
ATOM 830 C CA . LEU A 1 100 ? -10.956 4.345 11.563 1.00 95.81 100 LEU A CA 1
ATOM 831 C C . LEU A 1 100 ? -10.931 5.574 12.487 1.00 95.81 100 LEU A C 1
ATOM 833 O O . LEU A 1 100 ? -11.344 5.473 13.638 1.00 95.81 100 LEU A O 1
ATOM 837 N N . ASP A 1 101 ? -10.566 6.752 11.973 1.00 94.81 101 ASP A N 1
ATOM 838 C CA . ASP A 1 101 ? -10.620 8.015 12.727 1.00 94.81 101 ASP A CA 1
ATOM 839 C C . ASP A 1 101 ? -12.037 8.341 13.227 1.00 94.81 101 ASP A C 1
ATOM 841 O O . ASP A 1 101 ? -12.218 8.799 14.355 1.00 94.81 101 ASP A O 1
ATOM 845 N N . ARG A 1 102 ? -13.069 8.102 12.405 1.00 94.12 102 ARG A N 1
ATOM 846 C CA . ARG A 1 102 ? -14.469 8.306 12.819 1.00 94.12 102 ARG A CA 1
ATOM 847 C C . ARG A 1 102 ? -14.892 7.332 13.917 1.00 94.12 102 ARG A C 1
ATOM 849 O O . ARG A 1 102 ? -15.642 7.728 14.803 1.00 94.12 102 ARG A O 1
ATOM 856 N N . ILE A 1 103 ? -14.443 6.077 13.845 1.00 92.19 103 ILE A N 1
ATOM 857 C CA . ILE A 1 103 ? -14.740 5.057 14.859 1.00 92.19 103 ILE A CA 1
ATOM 858 C C . ILE A 1 103 ? -14.088 5.437 16.190 1.00 92.19 103 ILE A C 1
ATOM 860 O O . ILE A 1 103 ? -14.767 5.432 17.211 1.00 92.19 103 ILE A O 1
ATOM 864 N N . GLU A 1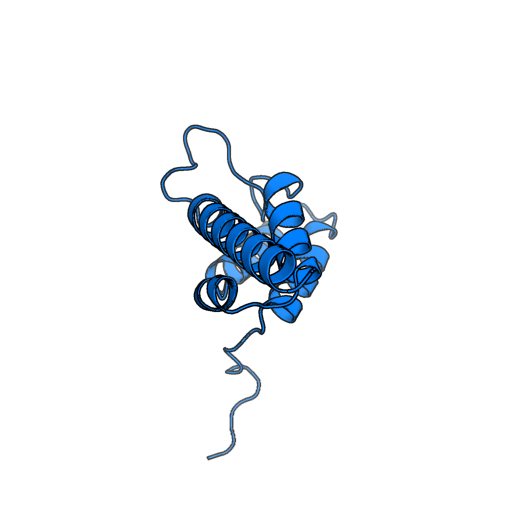 104 ? -12.815 5.833 16.177 1.00 91.19 104 GLU A N 1
ATOM 865 C CA . GLU A 1 104 ? -12.113 6.278 17.385 1.00 91.19 104 GLU A CA 1
ATOM 866 C C . GLU A 1 104 ? -12.792 7.486 18.026 1.00 91.19 104 GLU A C 1
ATOM 868 O O . GLU A 1 104 ? -13.114 7.437 19.205 1.00 91.19 104 GLU A O 1
ATOM 873 N N . ARG A 1 105 ? -13.119 8.530 17.251 1.00 90.25 105 ARG A N 1
ATOM 874 C CA . ARG A 1 105 ? -13.824 9.712 17.782 1.00 90.25 105 ARG A CA 1
ATOM 875 C C . ARG A 1 105 ? -15.184 9.391 18.393 1.00 90.25 105 ARG A C 1
ATOM 877 O O . ARG A 1 105 ? -15.615 10.096 19.289 1.00 90.25 105 ARG A O 1
ATOM 884 N N . ARG A 1 106 ? -15.875 8.363 17.894 1.00 88.69 106 ARG A N 1
ATOM 885 C CA . ARG A 1 106 ? -17.150 7.910 18.464 1.00 88.69 106 ARG A CA 1
ATOM 886 C C . ARG A 1 106 ? -16.960 7.156 19.784 1.00 88.69 106 ARG A C 1
ATOM 888 O O . ARG A 1 106 ? -17.878 7.132 20.595 1.00 88.69 106 ARG A O 1
ATOM 895 N N . ASN A 1 107 ? -15.805 6.522 19.964 1.00 82.44 107 ASN A N 1
ATOM 896 C CA . ASN A 1 107 ? -15.486 5.700 21.128 1.00 82.44 107 ASN A CA 1
ATOM 897 C C . ASN A 1 107 ? -14.728 6.470 22.223 1.00 82.44 107 ASN A C 1
ATOM 899 O O . ASN A 1 107 ? -14.572 5.943 23.322 1.00 82.44 107 ASN A O 1
ATOM 903 N N . THR A 1 108 ? -14.272 7.691 21.941 1.00 68.00 108 THR A N 1
ATOM 904 C CA . THR A 1 108 ? -13.690 8.605 22.929 1.00 68.00 108 THR A CA 1
ATOM 905 C C . THR A 1 108 ? -14.798 9.517 23.479 1.00 68.00 108 THR A C 1
ATOM 907 O O . THR A 1 108 ? -15.328 10.311 22.700 1.00 68.00 108 THR A O 1
ATOM 910 N N . PRO A 1 109 ? -15.198 9.375 24.760 1.00 58.34 109 PRO A N 1
ATOM 911 C CA . PRO A 1 109 ? -16.243 10.191 25.384 1.00 58.34 109 PRO A CA 1
ATOM 912 C C . PRO A 1 109 ? -15.843 11.660 25.573 1.00 58.34 109 PRO A C 1
ATOM 914 O O . PRO A 1 109 ? -14.626 11.943 25.680 1.00 58.34 109 PRO A O 1
#

Foldseek 3Di:
DDDDPVPPLDDQLQNLLVVLVVLQPPPDDDPVSLVVLVVSQVSRPLVNLLVDLDLVSLVSLLCCQPVGDVSGNHQHDPVPRPPDPSNSSNVSSVVNNVVNVVVVVVVPD

Sequence (109 aa):
MPMQPWRRLDWTLPDWIEHAWKLERTLRCSRQHYGACNRHVLRFPGQLVAVELDKAVLLSLRQLILDGHPNRFGRPGRGFRAEDWTTRALMDVNNQLARLDRIERRNTP

Radius of gyration: 15.64 Å; chains: 1; bounding box: 37×46×42 Å

Organism: Paracoccus versutus (NCBI:txid34007)